Protein AF-A0A973AIA1-F1 (afdb_monomer_lite)

Radius of gyration: 29.58 Å; chains: 1; bounding box: 75×27×71 Å

pLDDT: mean 93.19, std 8.6, range [51.47, 98.19]

Secondary structure (DSSP, 8-state):
-PPP--PPPHHHHHHHHHHHHHHHHHHHHHHHHHHHHHHHHHHHHHHHHHHHHHHHHHHHTHHHHHTT---GGG----GGGGSTT---HHHHHHHHHHHHHHHHTT-

Structure (mmCIF, N/CA/C/O backbone):
data_AF-A0A973AIA1-F1
#
_entry.id   AF-A0A973AIA1-F1
#
loop_
_atom_site.group_PDB
_atom_site.id
_atom_site.type_symbol
_atom_site.label_atom_id
_atom_site.label_alt_id
_atom_site.label_comp_id
_atom_site.label_asym_id
_atom_site.label_entity_id
_atom_site.label_seq_id
_atom_site.pdbx_PDB_ins_code
_atom_site.Cartn_x
_atom_site.Cartn_y
_atom_site.Cartn_z
_atom_site.occupancy
_atom_site.B_iso_or_equiv
_atom_site.auth_seq_id
_atom_site.auth_comp_id
_atom_site.auth_asym_id
_atom_site.auth_atom_id
_atom_site.pdbx_PDB_model_num
ATOM 1 N N . MET A 1 1 ? -55.781 17.532 41.868 1.00 51.47 1 MET A N 1
ATOM 2 C CA . MET A 1 1 ? -55.058 16.652 42.815 1.00 51.47 1 MET A CA 1
ATOM 3 C C . MET A 1 1 ? -53.591 16.602 42.404 1.00 51.47 1 MET A C 1
ATOM 5 O O . MET A 1 1 ? -53.343 16.266 41.250 1.00 51.47 1 MET A O 1
ATOM 9 N N . PRO A 1 2 ? -52.632 16.983 43.263 1.00 60.97 2 PRO A N 1
ATOM 10 C CA . PRO A 1 2 ? -51.215 16.928 42.913 1.00 60.97 2 PRO A CA 1
ATOM 11 C C . PRO A 1 2 ? -50.739 15.467 42.912 1.00 60.97 2 PRO A C 1
ATOM 13 O O . PRO A 1 2 ? -51.000 14.723 43.858 1.00 60.97 2 PRO A O 1
ATOM 16 N N . LYS A 1 3 ? -50.076 15.034 41.834 1.00 68.06 3 LYS A N 1
ATOM 17 C CA . LYS A 1 3 ? -49.464 13.700 41.750 1.00 68.06 3 LYS A CA 1
ATOM 18 C C . LYS A 1 3 ? -48.282 13.645 42.726 1.00 68.06 3 LYS A C 1
ATOM 20 O O . LYS A 1 3 ? -47.407 14.503 42.665 1.00 68.06 3 LYS A O 1
ATOM 25 N N . ARG A 1 4 ? -48.252 12.655 43.626 1.00 65.69 4 ARG A N 1
ATOM 26 C CA . ARG A 1 4 ? -47.088 12.402 44.491 1.00 65.69 4 ARG A CA 1
ATOM 27 C C . ARG A 1 4 ? -45.918 11.953 43.619 1.00 65.69 4 ARG A C 1
ATOM 29 O O . ARG A 1 4 ? -46.016 10.941 42.933 1.00 65.69 4 ARG A O 1
ATOM 36 N N . GLN A 1 5 ? -44.832 12.713 43.646 1.00 68.25 5 GLN A N 1
ATOM 37 C CA . GLN A 1 5 ? -43.576 12.355 43.004 1.00 68.25 5 GLN A CA 1
ATOM 38 C C . GLN A 1 5 ? -42.913 11.260 43.855 1.00 68.25 5 GLN A C 1
ATOM 40 O O . GLN A 1 5 ? -42.514 11.515 44.989 1.00 68.25 5 GLN A O 1
ATOM 45 N N . ALA A 1 6 ? -42.872 10.025 43.353 1.00 68.31 6 ALA A N 1
ATOM 46 C CA . ALA A 1 6 ? -42.081 8.962 43.965 1.00 68.31 6 ALA A CA 1
ATOM 47 C C . ALA A 1 6 ? -40.608 9.228 43.618 1.00 68.31 6 ALA A C 1
ATOM 49 O O . ALA A 1 6 ? -40.255 9.278 42.443 1.00 68.31 6 ALA A O 1
ATOM 50 N N . GLY A 1 7 ? -39.779 9.513 44.624 1.00 69.00 7 GLY A N 1
ATOM 51 C CA . GLY A 1 7 ? -38.341 9.712 44.432 1.00 69.00 7 GLY A CA 1
ATOM 52 C C . GLY A 1 7 ? -37.632 8.406 44.061 1.00 69.00 7 GLY A C 1
ATOM 53 O O . GLY A 1 7 ? -38.093 7.328 44.431 1.00 69.00 7 GLY A O 1
ATOM 54 N N . PHE A 1 8 ? -36.509 8.520 43.351 1.00 67.62 8 PHE A N 1
ATOM 55 C CA . PHE A 1 8 ? -35.649 7.392 42.983 1.00 67.62 8 PHE A CA 1
ATOM 56 C C . PHE A 1 8 ? -35.097 6.680 44.223 1.00 67.62 8 PHE A C 1
ATOM 58 O O . PHE A 1 8 ? -34.675 7.327 45.187 1.00 67.62 8 PHE A O 1
ATOM 65 N N . THR A 1 9 ? -35.056 5.347 44.192 1.00 83.69 9 THR A N 1
ATOM 66 C CA . THR A 1 9 ? -34.387 4.558 45.243 1.00 83.69 9 THR A CA 1
ATOM 67 C C . THR A 1 9 ? -32.889 4.410 44.940 1.00 83.69 9 THR A C 1
ATOM 69 O O . THR A 1 9 ? -32.484 4.422 43.780 1.00 83.69 9 THR A O 1
ATOM 72 N N . LEU A 1 10 ? -32.037 4.224 45.960 1.00 88.75 10 LEU A N 1
ATOM 73 C CA . LEU A 1 10 ? -30.591 3.987 45.766 1.00 88.75 10 LEU A CA 1
ATOM 74 C C . LEU A 1 10 ? -30.326 2.779 44.842 1.00 88.75 10 LEU A C 1
ATOM 76 O O . LEU A 1 10 ? -29.416 2.803 44.018 1.00 88.75 10 LEU A O 1
ATOM 80 N N . ILE A 1 11 ? -31.158 1.740 44.958 1.00 90.75 11 ILE A N 1
ATOM 81 C CA . ILE A 1 11 ? -31.089 0.526 44.135 1.00 90.75 11 ILE A CA 1
ATOM 82 C C . ILE A 1 11 ? -31.332 0.855 42.658 1.00 90.75 11 ILE A C 1
ATOM 84 O O . ILE A 1 11 ? -30.631 0.338 41.796 1.00 90.75 11 ILE A O 1
ATOM 88 N N . GLU A 1 12 ? -32.275 1.746 42.360 1.00 91.44 12 GLU A N 1
ATOM 89 C CA . GLU A 1 12 ? -32.605 2.151 40.991 1.00 91.44 12 GLU A CA 1
ATOM 90 C C . GLU A 1 12 ? -31.423 2.847 40.301 1.00 91.44 12 GLU A C 1
ATOM 92 O O . GLU A 1 12 ? -31.098 2.533 39.156 1.00 91.44 12 GLU A O 1
ATOM 97 N N . VAL A 1 13 ? -30.707 3.712 41.027 1.00 92.81 13 VAL A N 1
ATOM 98 C CA . VAL A 1 13 ? -29.492 4.378 40.526 1.00 92.81 13 VAL A CA 1
ATOM 99 C C . VAL A 1 13 ? -28.355 3.377 40.306 1.00 92.81 13 VAL A C 1
ATOM 101 O O . VAL A 1 13 ? -27.664 3.451 39.291 1.00 92.81 13 VAL A O 1
ATOM 104 N N . LEU A 1 14 ? -28.167 2.417 41.217 1.00 95.06 14 LEU A N 1
ATOM 105 C CA . LEU A 1 14 ? -27.131 1.387 41.087 1.00 95.06 14 LEU A CA 1
ATOM 106 C C . LEU A 1 14 ? -27.387 0.460 39.894 1.00 95.06 14 LEU A C 1
ATOM 108 O O . LEU A 1 14 ? -26.457 0.145 39.152 1.00 95.06 14 LEU A O 1
ATOM 112 N N . VAL A 1 15 ? -28.642 0.062 39.674 1.00 95.25 15 VAL A N 1
ATOM 113 C CA . VAL A 1 15 ? -29.028 -0.745 38.509 1.00 95.25 15 VAL A CA 1
ATOM 114 C C . VAL A 1 15 ? -28.836 0.054 37.218 1.00 95.25 15 VAL A C 1
ATOM 116 O O . VAL A 1 15 ? -28.260 -0.470 36.267 1.00 95.25 15 VAL A O 1
ATOM 119 N N . ALA A 1 16 ? -29.233 1.330 37.184 1.00 95.94 16 ALA A N 1
ATOM 120 C CA . ALA A 1 16 ? -29.000 2.192 36.025 1.00 95.94 16 ALA A CA 1
ATOM 121 C C . ALA A 1 16 ? -27.499 2.355 35.715 1.00 95.94 16 ALA A C 1
ATOM 123 O O . ALA A 1 16 ? -27.091 2.234 34.560 1.00 95.94 16 ALA A O 1
ATOM 124 N N . ALA A 1 17 ? -26.665 2.564 36.739 1.00 95.44 17 ALA A N 1
ATOM 125 C CA . ALA A 1 17 ? -25.215 2.672 36.591 1.00 95.44 17 ALA A CA 1
ATOM 126 C C . ALA A 1 17 ? -24.573 1.362 36.100 1.00 95.44 17 ALA A C 1
ATOM 128 O O . ALA A 1 17 ? -23.657 1.399 35.277 1.00 95.44 17 ALA A O 1
ATOM 129 N N . LEU A 1 18 ? -25.064 0.207 36.561 1.00 96.88 18 LEU A N 1
ATOM 130 C CA . LEU A 1 18 ? -24.617 -1.107 36.097 1.00 96.88 18 LEU A CA 1
ATOM 131 C C . LEU A 1 18 ? -24.953 -1.333 34.617 1.00 96.88 18 LEU A C 1
ATOM 133 O O . LEU A 1 18 ? -24.101 -1.761 33.845 1.00 96.88 18 LEU A O 1
ATOM 137 N N . LEU A 1 19 ? -26.182 -1.027 34.202 1.00 97.31 19 LEU A N 1
ATOM 138 C CA . LEU A 1 19 ? -26.585 -1.172 32.801 1.00 97.31 19 LEU A CA 1
ATOM 139 C C . LEU A 1 19 ? -25.795 -0.223 31.891 1.00 97.31 19 LEU A C 1
ATOM 141 O O . LEU A 1 19 ? -25.345 -0.623 30.816 1.00 97.31 19 LEU A O 1
ATOM 145 N N . LEU A 1 20 ? -25.579 1.016 32.339 1.00 97.50 20 LEU A N 1
ATOM 146 C CA . LEU A 1 20 ? -24.792 2.006 31.611 1.00 97.50 20 LEU A CA 1
ATOM 147 C C . LEU A 1 20 ? -23.329 1.574 31.465 1.00 97.50 20 LEU A C 1
ATOM 149 O O . LEU A 1 20 ? -22.775 1.679 30.373 1.00 97.50 20 LEU A O 1
ATOM 153 N N . SER A 1 21 ? -22.706 1.051 32.524 1.00 97.75 21 SER A N 1
ATOM 154 C CA . SER A 1 21 ? -21.313 0.600 32.457 1.00 97.75 21 SER A CA 1
ATOM 155 C C . SER A 1 21 ? -21.135 -0.568 31.482 1.00 97.75 21 SER A C 1
ATOM 157 O O . SER A 1 21 ? -20.221 -0.530 30.658 1.00 97.75 21 SER A O 1
ATOM 159 N N . ILE A 1 22 ? -22.050 -1.544 31.480 1.00 97.94 22 ILE A N 1
ATOM 160 C CA . ILE A 1 22 ? -22.060 -2.644 30.501 1.00 97.94 22 ILE A CA 1
ATOM 161 C C . ILE A 1 22 ? -22.216 -2.097 29.073 1.00 97.94 22 ILE A C 1
ATOM 163 O O . ILE A 1 22 ? -21.473 -2.493 28.171 1.00 97.94 22 ILE A O 1
ATOM 167 N N . GLY A 1 23 ? -23.138 -1.152 28.867 1.00 97.88 23 GLY A N 1
ATOM 168 C CA . GLY A 1 23 ? -23.351 -0.509 27.568 1.00 97.88 23 GLY A CA 1
ATOM 169 C C . GLY A 1 23 ? -22.107 0.216 27.045 1.00 97.88 23 GLY A C 1
ATOM 170 O O . GLY A 1 23 ? -21.761 0.081 25.871 1.00 97.88 23 GLY A O 1
ATOM 171 N N . LEU A 1 24 ? -21.388 0.932 27.914 1.00 97.88 24 LEU A N 1
ATOM 172 C CA . LEU A 1 24 ? -20.159 1.643 27.549 1.00 97.88 24 LEU A CA 1
ATOM 173 C C . LEU A 1 24 ? -19.017 0.692 27.167 1.00 97.88 24 LEU A C 1
ATOM 175 O O . LEU A 1 24 ? -18.291 0.977 26.214 1.00 97.88 24 LEU A O 1
ATOM 179 N N . VAL A 1 25 ? -18.877 -0.451 27.846 1.00 97.44 25 VAL A N 1
ATOM 180 C CA . VAL A 1 25 ? -17.892 -1.483 27.470 1.0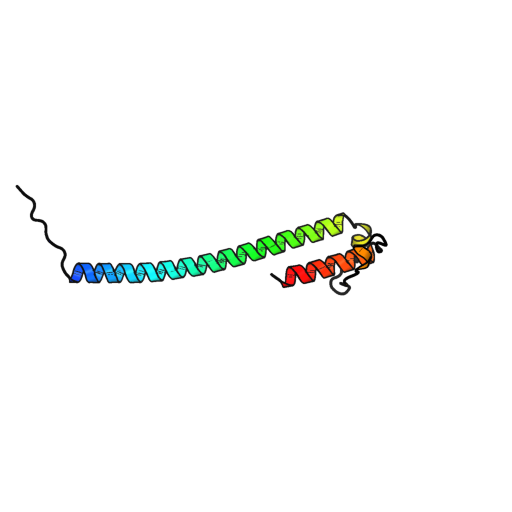0 97.44 25 VAL A CA 1
ATOM 181 C C . VAL A 1 25 ? -18.222 -2.073 26.096 1.00 97.44 25 VAL A C 1
ATOM 183 O O . VAL A 1 25 ? -17.332 -2.212 25.256 1.00 97.44 25 VAL A O 1
ATOM 186 N N . GLY A 1 26 ? -19.503 -2.349 25.826 1.00 97.44 26 GLY A N 1
ATOM 187 C CA . GLY A 1 26 ? -19.954 -2.791 24.504 1.00 97.44 26 GLY A CA 1
ATOM 188 C C . GLY A 1 26 ? -19.638 -1.770 23.403 1.00 97.44 26 GLY A C 1
ATOM 189 O O . GLY A 1 26 ? -19.088 -2.126 22.360 1.00 97.44 26 GLY A O 1
ATOM 190 N N . LEU A 1 27 ? -19.905 -0.486 23.658 1.00 97.94 27 LEU A N 1
ATOM 191 C CA . LEU A 1 27 ? -19.587 0.60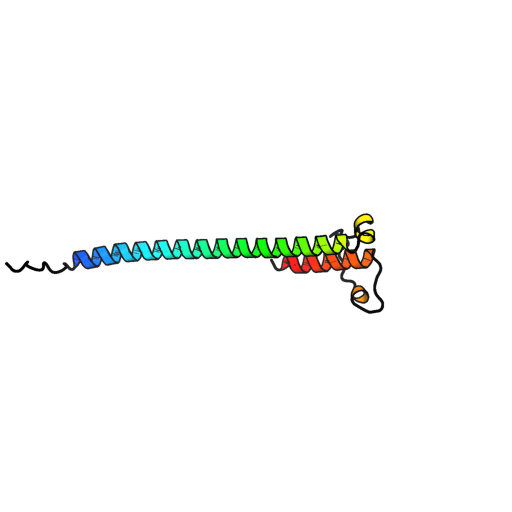6 22.734 1.00 97.94 27 LEU A CA 1
ATOM 192 C C . LEU A 1 27 ? -18.078 0.732 22.481 1.00 97.94 27 LEU A C 1
ATOM 194 O O . LEU A 1 27 ? -17.667 0.945 21.343 1.00 97.94 27 LEU A O 1
ATOM 198 N N . ALA A 1 28 ? -17.244 0.595 23.514 1.00 97.25 28 ALA A N 1
ATOM 199 C CA . ALA A 1 28 ? -15.790 0.618 23.365 1.00 97.25 28 ALA A CA 1
ATOM 200 C C . ALA A 1 28 ? -15.294 -0.519 22.453 1.00 97.25 28 ALA A C 1
ATOM 202 O O . ALA A 1 28 ? -14.464 -0.282 21.574 1.00 97.25 28 ALA A O 1
ATOM 203 N N . GLY A 1 29 ? -15.860 -1.723 22.591 1.00 97.19 29 GLY A N 1
ATOM 204 C CA . GLY A 1 29 ? -15.566 -2.853 21.705 1.00 97.19 29 GLY A CA 1
ATOM 205 C C . GLY A 1 29 ? -15.937 -2.576 20.244 1.00 97.19 29 GLY A C 1
ATOM 206 O O . GLY A 1 29 ? -15.127 -2.802 19.344 1.00 97.19 29 GLY A O 1
ATOM 207 N N . LEU A 1 30 ? -17.127 -2.016 20.002 1.00 97.69 30 LEU A N 1
ATOM 208 C CA . LEU A 1 30 ? -17.567 -1.635 18.654 1.00 97.69 30 LEU A CA 1
ATOM 209 C C . LEU A 1 30 ? -16.692 -0.536 18.042 1.00 97.69 30 LEU A C 1
ATOM 211 O O . LEU A 1 30 ? -16.368 -0.601 16.857 1.00 97.69 30 LEU A O 1
ATOM 215 N N . GLN A 1 31 ? -16.275 0.450 18.839 1.00 97.69 31 GLN A N 1
ATOM 216 C CA . GLN A 1 31 ? -15.354 1.494 18.386 1.00 97.69 31 GLN A CA 1
ATOM 217 C C . GLN A 1 31 ? -13.992 0.912 17.994 1.00 97.69 31 GLN A C 1
ATOM 219 O O . GLN A 1 31 ? -13.486 1.232 16.919 1.00 97.69 31 GLN A O 1
ATOM 224 N N . GLY A 1 32 ? -13.430 0.011 18.806 1.00 97.50 32 GLY A N 1
ATOM 225 C CA . GLY A 1 32 ? -12.182 -0.683 18.478 1.00 97.50 32 GLY A CA 1
ATOM 226 C C . GLY A 1 32 ? -12.284 -1.483 17.176 1.00 97.50 32 GLY A C 1
ATOM 227 O O . GLY A 1 32 ? -11.449 -1.328 16.285 1.00 97.50 32 GLY A O 1
ATOM 228 N N . ALA A 1 33 ? -13.352 -2.268 17.017 1.00 97.56 33 ALA A N 1
ATOM 229 C CA . ALA A 1 33 ? -13.603 -3.025 15.791 1.00 97.56 33 ALA A CA 1
ATOM 230 C C . ALA A 1 33 ? -13.780 -2.111 14.564 1.00 97.56 33 ALA A C 1
ATOM 232 O O . ALA A 1 33 ? -13.254 -2.396 13.488 1.00 97.56 33 ALA A O 1
ATOM 233 N N . SER A 1 34 ? -14.482 -0.986 14.723 1.00 97.75 34 SER A N 1
ATOM 234 C CA . SER A 1 34 ? -14.649 0.017 13.669 1.00 97.75 34 SER A CA 1
ATOM 235 C C . SER A 1 34 ? -13.308 0.612 13.234 1.00 97.75 34 SER A C 1
ATOM 237 O O . SER A 1 34 ? -13.037 0.685 12.037 1.00 97.75 34 SER A O 1
ATOM 239 N N . LEU A 1 35 ? -12.432 0.980 14.173 1.00 97.81 35 LEU A N 1
ATOM 240 C CA . LEU A 1 35 ? -11.096 1.500 13.858 1.00 97.81 35 LEU A CA 1
ATOM 241 C C . LEU A 1 35 ? -10.258 0.482 13.078 1.00 97.81 35 LEU A C 1
ATOM 243 O O . LEU A 1 35 ? -9.667 0.835 12.059 1.00 97.81 35 LEU A O 1
ATOM 247 N N . MET A 1 36 ? -10.259 -0.786 13.498 1.00 97.25 36 MET A N 1
ATOM 248 C CA . MET A 1 36 ? -9.547 -1.851 12.782 1.00 97.25 36 MET A CA 1
ATOM 249 C C . MET A 1 36 ? -10.077 -2.042 11.353 1.00 97.25 36 MET A C 1
ATOM 251 O O . MET A 1 36 ? -9.294 -2.154 10.407 1.00 97.25 36 MET A O 1
ATOM 255 N N . ASN A 1 37 ? -11.400 -2.029 11.175 1.00 97.88 37 ASN A N 1
ATOM 256 C CA . ASN A 1 37 ? -12.023 -2.137 9.855 1.00 97.88 37 ASN A CA 1
ATOM 257 C C . ASN A 1 37 ? -11.699 -0.933 8.961 1.00 97.88 37 ASN A C 1
ATOM 259 O O . ASN A 1 37 ? -11.398 -1.110 7.777 1.00 97.88 37 ASN A O 1
ATOM 263 N N . ASN A 1 38 ? -11.710 0.280 9.518 1.00 97.50 38 ASN A N 1
ATOM 264 C CA . ASN A 1 38 ? -11.327 1.493 8.797 1.00 97.50 38 ASN A CA 1
ATOM 265 C C . ASN A 1 38 ? -9.858 1.446 8.373 1.00 97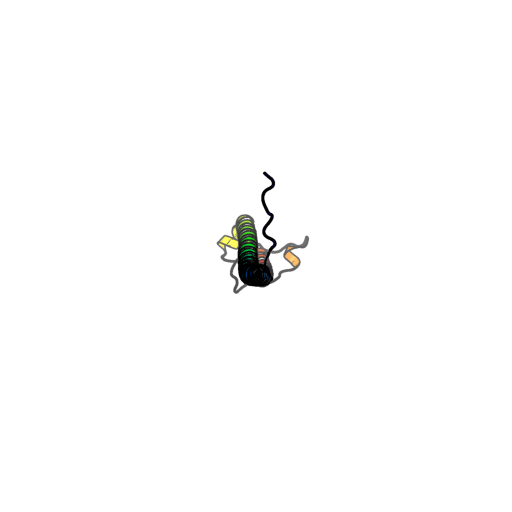.50 38 ASN A C 1
ATOM 267 O O . ASN A 1 38 ? -9.564 1.704 7.210 1.00 97.50 38 ASN A O 1
ATOM 271 N N . GLN A 1 39 ? -8.953 1.039 9.268 1.00 96.94 39 GLN A N 1
ATOM 272 C CA . GLN A 1 39 ? -7.540 0.874 8.938 1.00 96.94 39 GLN A CA 1
ATOM 273 C C . GLN A 1 39 ? -7.361 -0.128 7.795 1.00 96.94 39 GLN A C 1
ATOM 275 O O . GLN A 1 39 ? -6.705 0.181 6.808 1.00 96.94 39 GLN A O 1
ATOM 280 N N . SER A 1 40 ? -7.990 -1.304 7.877 1.00 96.69 40 SER A N 1
ATOM 281 C CA . SER A 1 40 ? -7.908 -2.310 6.812 1.00 96.69 40 SER A CA 1
ATOM 282 C C . SER A 1 40 ? -8.439 -1.790 5.473 1.00 96.69 40 SER A C 1
ATOM 284 O O . SER A 1 40 ? -7.835 -2.034 4.428 1.00 96.69 40 SER A O 1
ATOM 286 N N . SER A 1 41 ? -9.551 -1.054 5.499 1.00 97.31 41 SER A N 1
ATOM 287 C CA . SER A 1 41 ? -10.144 -0.447 4.304 1.00 97.31 41 SER A CA 1
ATOM 288 C C . SER A 1 41 ? -9.227 0.620 3.709 1.00 97.31 41 SER A C 1
ATOM 290 O O . SER A 1 41 ? -9.025 0.646 2.499 1.00 97.31 41 SER A O 1
ATOM 292 N N . PHE A 1 42 ? -8.608 1.446 4.554 1.00 97.06 42 PHE A N 1
ATOM 293 C CA . PHE A 1 42 ? -7.626 2.442 4.143 1.00 97.06 42 PHE A CA 1
ATOM 294 C C . PHE A 1 42 ? -6.416 1.796 3.455 1.00 97.06 42 PHE A C 1
ATOM 296 O O . PHE A 1 42 ? -6.082 2.196 2.342 1.00 97.06 42 PHE A O 1
ATOM 303 N N . MET A 1 43 ? -5.818 0.749 4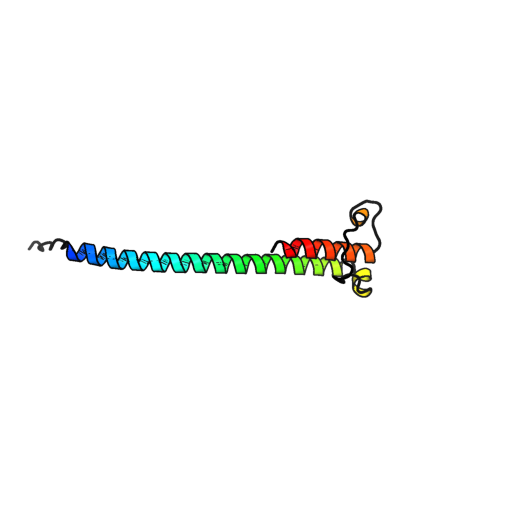.041 1.00 96.75 43 MET A N 1
ATOM 304 C CA . MET A 1 43 ? -4.678 0.052 3.420 1.00 96.75 43 MET A CA 1
ATOM 305 C C . MET A 1 43 ? -5.042 -0.516 2.046 1.00 96.75 43 MET A C 1
ATOM 307 O O . MET A 1 43 ? -4.298 -0.342 1.085 1.00 96.75 43 MET A O 1
ATOM 311 N N . ARG A 1 44 ? -6.219 -1.145 1.917 1.00 96.88 44 ARG A N 1
ATOM 312 C CA . ARG A 1 44 ? -6.692 -1.671 0.625 1.00 96.88 44 ARG A CA 1
ATOM 313 C C . ARG A 1 44 ? -6.863 -0.566 -0.410 1.00 96.88 44 ARG A C 1
ATOM 315 O O . ARG A 1 44 ? -6.455 -0.758 -1.552 1.00 96.88 44 ARG A O 1
ATOM 322 N N . SER A 1 45 ? -7.429 0.576 -0.027 1.00 97.62 45 SER A N 1
ATOM 323 C CA . SER A 1 45 ? -7.567 1.728 -0.923 1.00 97.62 45 SER A CA 1
ATOM 324 C C . SER A 1 45 ? -6.205 2.240 -1.397 1.00 97.62 45 SER A C 1
ATOM 326 O O . SER A 1 45 ? -6.030 2.463 -2.593 1.00 97.62 45 SER A O 1
ATOM 328 N N . GLN A 1 46 ? -5.221 2.346 -0.497 1.00 97.75 46 GLN A N 1
ATOM 329 C CA . GLN A 1 46 ? -3.864 2.780 -0.842 1.00 97.75 46 GLN A CA 1
ATOM 330 C C . GLN A 1 46 ? -3.162 1.796 -1.788 1.00 97.75 46 GLN A C 1
ATOM 332 O O . GLN A 1 46 ? -2.639 2.208 -2.821 1.00 97.75 46 GLN A O 1
ATOM 337 N N . VAL A 1 47 ? -3.206 0.493 -1.495 1.00 97.25 47 VAL A N 1
ATOM 338 C CA . VAL A 1 47 ? -2.618 -0.543 -2.365 1.00 97.25 47 VAL A CA 1
ATOM 339 C C . VAL A 1 47 ? -3.304 -0.574 -3.734 1.00 97.25 47 VAL A C 1
ATOM 341 O O . VAL A 1 47 ? -2.636 -0.709 -4.756 1.00 97.25 47 VAL A O 1
ATOM 344 N N . THR A 1 48 ? -4.626 -0.386 -3.780 1.00 97.75 48 THR A N 1
ATOM 345 C CA . THR A 1 48 ? -5.376 -0.304 -5.043 1.00 97.75 48 THR A CA 1
ATOM 346 C C . THR A 1 48 ? -4.928 0.902 -5.871 1.00 97.75 48 THR A C 1
ATOM 348 O O . THR A 1 48 ? -4.699 0.768 -7.071 1.00 97.75 48 THR A O 1
ATOM 351 N N . ALA A 1 49 ? -4.749 2.066 -5.242 1.00 97.88 49 ALA A N 1
ATOM 352 C CA . ALA A 1 49 ? -4.240 3.256 -5.919 1.00 97.88 49 ALA A CA 1
ATOM 353 C C . ALA A 1 49 ? -2.821 3.037 -6.479 1.00 97.88 49 ALA A C 1
ATOM 355 O O . ALA A 1 49 ? -2.570 3.367 -7.636 1.00 97.88 49 ALA A O 1
ATOM 356 N N . LEU A 1 50 ? -1.922 2.410 -5.710 1.00 97.81 50 LEU A N 1
ATOM 357 C CA . LEU A 1 50 ? -0.575 2.054 -6.175 1.00 97.81 50 LEU A CA 1
ATOM 358 C C . LEU A 1 50 ? -0.599 1.054 -7.340 1.00 97.81 50 LEU A C 1
ATOM 360 O O . LEU A 1 50 ? 0.223 1.144 -8.249 1.00 97.81 50 LEU A O 1
ATOM 364 N N . ALA A 1 51 ? -1.524 0.092 -7.335 1.00 97.31 51 ALA A N 1
ATOM 365 C CA . ALA A 1 51 ? -1.679 -0.853 -8.438 1.00 97.31 51 ALA A CA 1
ATOM 366 C C . ALA A 1 51 ? -2.126 -0.157 -9.735 1.00 97.31 51 ALA A C 1
ATOM 368 O O . ALA A 1 51 ? -1.618 -0.482 -10.809 1.00 97.31 51 ALA A O 1
ATOM 369 N N . TYR A 1 52 ? -3.040 0.817 -9.643 1.00 98.19 52 TYR A N 1
ATOM 370 C CA . TYR A 1 52 ? -3.428 1.634 -10.794 1.00 98.19 52 TYR A CA 1
ATOM 371 C C . TYR A 1 52 ? -2.273 2.505 -11.304 1.00 98.19 52 TYR A C 1
ATOM 373 O O . TYR A 1 52 ? -2.055 2.527 -12.512 1.00 98.19 52 TYR A O 1
ATOM 381 N N . ASP A 1 53 ? -1.492 3.130 -10.414 1.00 97.50 53 ASP A N 1
ATOM 382 C CA . ASP A 1 53 ? -0.296 3.900 -10.796 1.00 97.50 53 ASP A CA 1
ATOM 383 C C . ASP A 1 53 ? 0.688 3.045 -11.608 1.00 97.50 53 ASP A C 1
ATOM 385 O O . ASP A 1 53 ? 1.077 3.418 -12.715 1.00 97.50 53 ASP A O 1
ATOM 389 N N . LEU A 1 54 ? 1.027 1.844 -11.122 1.00 97.19 54 LEU A N 1
ATOM 390 C CA . LEU A 1 54 ? 1.913 0.937 -11.854 1.00 97.19 54 LEU A CA 1
ATOM 391 C C . LEU A 1 54 ? 1.310 0.504 -13.198 1.00 97.19 54 LEU A C 1
ATOM 393 O O . LEU A 1 54 ? 2.021 0.442 -14.201 1.00 97.19 54 LEU A O 1
ATOM 397 N N . ALA A 1 55 ? 0.006 0.224 -13.246 1.00 97.44 55 ALA A N 1
ATOM 398 C CA . ALA A 1 55 ? -0.668 -0.129 -14.492 1.00 97.44 55 ALA A CA 1
ATOM 399 C C . ALA A 1 55 ? -0.611 1.003 -15.528 1.00 97.44 55 ALA A C 1
ATOM 401 O O . ALA A 1 55 ? -0.415 0.738 -16.715 1.00 97.44 55 ALA A O 1
ATOM 402 N N . ASP A 1 56 ? -0.738 2.254 -15.096 1.00 97.88 56 ASP A N 1
ATOM 403 C CA . ASP A 1 56 ? -0.634 3.413 -15.979 1.00 97.88 56 ASP A CA 1
ATOM 404 C C . ASP A 1 56 ? 0.803 3.650 -16.456 1.00 97.88 56 ASP A C 1
ATOM 406 O O . ASP A 1 56 ? 1.008 3.951 -17.634 1.00 97.88 56 ASP A O 1
ATOM 410 N N . ARG A 1 57 ? 1.809 3.396 -15.612 1.00 96.50 57 ARG A N 1
ATOM 411 C CA . ARG A 1 57 ? 3.222 3.378 -16.033 1.00 96.50 57 ARG A CA 1
ATOM 412 C C . ARG A 1 57 ? 3.511 2.285 -17.063 1.00 96.50 57 ARG A C 1
ATOM 414 O O . ARG A 1 57 ? 4.160 2.540 -18.072 1.00 96.50 57 ARG A O 1
ATOM 421 N N . MET A 1 58 ? 2.960 1.084 -16.885 1.00 97.31 58 MET A N 1
ATOM 422 C CA . MET A 1 58 ? 3.075 0.019 -17.891 1.00 97.31 58 MET A CA 1
ATOM 423 C C . MET A 1 58 ? 2.431 0.417 -19.226 1.00 97.31 58 MET A C 1
ATOM 425 O O . MET A 1 58 ? 2.968 0.112 -20.291 1.00 97.31 58 MET A O 1
ATOM 429 N N . ARG A 1 59 ? 1.293 1.126 -19.191 1.00 97.00 59 ARG A N 1
ATOM 430 C CA . ARG A 1 59 ? 0.627 1.643 -20.400 1.00 97.00 59 ARG A CA 1
ATOM 431 C C . ARG A 1 59 ? 1.413 2.762 -21.076 1.00 97.00 59 ARG A C 1
ATOM 433 O O . ARG A 1 59 ? 1.365 2.856 -22.299 1.00 97.00 59 ARG A O 1
ATOM 440 N N . SER A 1 60 ? 2.120 3.603 -20.323 1.00 97.12 60 SER A N 1
ATOM 441 C CA . SER A 1 60 ? 2.981 4.639 -20.905 1.00 97.12 60 SER A CA 1
ATOM 442 C C . SER A 1 60 ? 4.280 4.057 -21.478 1.00 97.12 60 SER A C 1
ATOM 444 O O . SER A 1 60 ? 4.805 4.574 -22.465 1.00 97.12 60 SER A O 1
ATOM 446 N N . ASN A 1 61 ? 4.747 2.927 -20.939 1.00 97.00 61 ASN A N 1
ATOM 447 C CA . ASN A 1 61 ? 5.928 2.195 -21.385 1.00 97.00 61 ASN A CA 1
ATOM 448 C C . ASN A 1 61 ? 5.580 0.816 -21.981 1.00 97.00 61 ASN A C 1
ATOM 450 O O . ASN A 1 61 ? 6.062 -0.235 -21.544 1.00 97.00 61 ASN A O 1
ATOM 454 N N . VAL A 1 62 ? 4.771 0.822 -23.045 1.00 97.69 62 VAL A N 1
ATOM 455 C CA . VAL A 1 62 ? 4.407 -0.395 -23.796 1.00 97.69 62 VAL A CA 1
ATOM 456 C C . VAL A 1 62 ? 5.627 -1.224 -24.241 1.00 97.69 62 VAL A C 1
ATOM 458 O O . VAL A 1 62 ? 5.570 -2.448 -24.115 1.00 97.69 62 VAL A O 1
ATOM 461 N N . PRO A 1 63 ? 6.746 -0.639 -24.727 1.00 97.00 63 PRO A N 1
ATOM 462 C CA . PRO A 1 63 ? 7.918 -1.431 -25.103 1.00 97.00 63 PRO A CA 1
ATOM 463 C C . PRO A 1 63 ? 8.525 -2.209 -23.927 1.00 97.00 63 PRO A C 1
ATOM 465 O O . PRO A 1 63 ? 8.879 -3.374 -24.098 1.00 97.00 63 PRO A O 1
ATOM 468 N N . GLY A 1 64 ? 8.613 -1.601 -22.738 1.00 95.62 64 GLY A N 1
ATOM 469 C CA . GLY A 1 64 ? 9.079 -2.278 -21.526 1.00 95.62 64 GLY A CA 1
ATOM 470 C C . GLY A 1 64 ? 8.116 -3.375 -21.064 1.00 95.62 64 GLY A C 1
ATOM 471 O O . GLY A 1 64 ? 8.553 -4.475 -20.727 1.00 95.62 64 GLY A O 1
ATOM 472 N N . ALA A 1 65 ? 6.806 -3.117 -21.126 1.00 95.38 65 ALA A N 1
ATOM 473 C CA . ALA A 1 65 ? 5.778 -4.106 -20.802 1.00 95.38 65 ALA A CA 1
ATOM 474 C C . ALA A 1 65 ? 5.837 -5.331 -21.731 1.00 95.38 65 ALA A C 1
ATOM 476 O O . ALA A 1 65 ? 5.891 -6.463 -21.257 1.00 95.38 65 ALA A O 1
ATOM 477 N N . ASN A 1 66 ? 5.928 -5.116 -23.047 1.00 96.12 66 ASN A N 1
ATOM 478 C CA . ASN A 1 66 ? 6.037 -6.195 -24.034 1.00 96.12 66 ASN A CA 1
ATOM 479 C C . ASN A 1 66 ? 7.338 -7.003 -23.902 1.00 96.12 66 ASN A C 1
ATOM 481 O O . ASN A 1 66 ? 7.380 -8.170 -24.286 1.00 96.12 66 ASN A O 1
ATOM 485 N N . ALA A 1 67 ? 8.393 -6.394 -23.358 1.00 94.88 67 ALA A N 1
ATOM 486 C CA . ALA A 1 67 ? 9.660 -7.058 -23.068 1.00 94.88 67 ALA A CA 1
ATOM 487 C C . ALA A 1 67 ? 9.660 -7.829 -21.732 1.00 94.88 67 ALA A C 1
ATOM 489 O O . ALA A 1 67 ? 10.705 -8.345 -21.343 1.00 94.88 67 ALA A O 1
ATOM 490 N N . ASN A 1 68 ? 8.525 -7.907 -21.023 1.00 94.50 68 ASN A N 1
ATOM 491 C CA . ASN A 1 68 ? 8.417 -8.463 -19.667 1.00 94.50 68 ASN A CA 1
ATOM 492 C C . ASN A 1 68 ? 9.377 -7.796 -18.661 1.00 94.50 68 ASN A C 1
ATOM 494 O O . ASN A 1 68 ? 9.859 -8.436 -17.732 1.00 94.50 68 ASN A O 1
ATOM 498 N N . ALA A 1 69 ? 9.670 -6.503 -18.836 1.00 95.56 69 ALA A N 1
ATOM 499 C CA . ALA A 1 69 ? 10.630 -5.785 -17.995 1.00 95.56 69 ALA A CA 1
ATOM 500 C C . ALA A 1 69 ? 10.054 -5.326 -16.638 1.00 95.56 69 ALA A C 1
ATOM 502 O O . ALA A 1 69 ? 10.805 -4.875 -15.779 1.00 95.56 69 ALA A O 1
ATOM 503 N N . TYR A 1 70 ? 8.741 -5.468 -16.429 1.00 96.19 70 TYR A N 1
ATOM 504 C CA . TYR A 1 70 ? 8.062 -5.258 -15.141 1.00 96.19 70 TYR A CA 1
ATOM 505 C C . TYR A 1 70 ? 8.092 -6.535 -14.274 1.00 96.19 70 TYR A C 1
ATOM 507 O O . TYR A 1 70 ? 7.088 -6.923 -13.680 1.00 96.19 70 TYR A O 1
ATOM 515 N N . ASP A 1 71 ? 9.238 -7.217 -14.235 1.00 95.31 71 ASP A N 1
ATOM 516 C CA . ASP A 1 71 ? 9.457 -8.414 -13.420 1.00 95.31 71 ASP A CA 1
ATOM 517 C C . ASP A 1 71 ? 10.004 -8.015 -12.036 1.00 95.31 71 ASP A C 1
ATOM 519 O O . ASP A 1 71 ? 11.108 -7.454 -11.967 1.00 95.31 71 ASP A O 1
ATOM 523 N N . PRO A 1 72 ? 9.298 -8.331 -10.929 1.00 92.94 72 PRO A N 1
ATOM 524 C CA . PRO A 1 72 ? 9.776 -8.085 -9.571 1.00 92.94 72 PRO A CA 1
ATOM 525 C C . PRO A 1 72 ? 11.169 -8.659 -9.281 1.00 92.94 72 PRO A C 1
ATOM 527 O O . PRO A 1 72 ? 11.893 -8.089 -8.467 1.00 92.94 72 PRO A O 1
ATOM 530 N N . ALA A 1 73 ? 11.575 -9.747 -9.945 1.00 93.81 73 ALA A N 1
ATOM 531 C CA . ALA A 1 73 ? 12.896 -10.352 -9.773 1.00 93.81 73 ALA A CA 1
ATOM 532 C C . ALA A 1 73 ? 14.038 -9.495 -10.345 1.00 93.81 73 ALA A C 1
ATOM 534 O O . ALA A 1 73 ? 15.192 -9.662 -9.953 1.00 93.81 73 ALA A O 1
ATOM 535 N N . THR A 1 74 ? 13.728 -8.570 -11.257 1.00 93.38 74 THR A N 1
ATOM 536 C CA . THR A 1 74 ? 14.702 -7.665 -11.891 1.00 93.38 74 THR A CA 1
ATOM 537 C C . THR A 1 74 ? 14.562 -6.215 -11.428 1.00 93.38 74 THR A C 1
ATOM 539 O O . THR A 1 74 ? 15.200 -5.323 -11.986 1.00 93.38 74 THR A O 1
ATOM 542 N N . ALA A 1 75 ? 13.739 -5.980 -10.401 1.00 95.00 75 ALA A N 1
ATOM 543 C CA . ALA A 1 75 ? 13.504 -4.669 -9.820 1.00 95.00 75 ALA A CA 1
ATOM 544 C C . ALA A 1 75 ? 14.821 -4.018 -9.375 1.00 95.00 75 ALA A C 1
ATOM 546 O O . ALA A 1 75 ? 15.533 -4.540 -8.516 1.00 95.00 75 ALA A O 1
ATOM 547 N N . ALA A 1 76 ? 15.136 -2.857 -9.944 1.00 94.81 76 ALA A N 1
ATOM 548 C CA . ALA A 1 76 ? 16.344 -2.112 -9.624 1.00 94.81 76 ALA A CA 1
ATOM 549 C C . ALA A 1 76 ? 16.091 -0.610 -9.740 1.00 94.81 76 ALA A C 1
ATOM 551 O O . ALA A 1 76 ? 15.538 -0.144 -10.731 1.00 94.81 76 ALA A O 1
ATOM 552 N N . VAL A 1 77 ? 16.538 0.164 -8.749 1.00 93.75 77 VAL A N 1
ATOM 553 C CA . VAL A 1 77 ? 16.472 1.630 -8.816 1.00 93.75 77 VAL A CA 1
ATOM 554 C C . VAL A 1 77 ? 17.524 2.130 -9.803 1.00 93.75 77 VAL A C 1
ATOM 556 O O . VAL A 1 77 ? 18.722 1.922 -9.605 1.00 93.75 77 VAL A O 1
ATOM 559 N N . VAL A 1 78 ? 17.082 2.829 -10.848 1.00 92.50 78 VAL A N 1
ATOM 560 C CA . VAL A 1 78 ? 17.950 3.387 -11.890 1.00 92.50 78 VAL A CA 1
ATOM 561 C C . VAL A 1 78 ? 17.836 4.908 -11.857 1.00 92.50 78 VAL A C 1
ATOM 563 O O . VAL A 1 78 ? 16.961 5.507 -12.479 1.00 92.50 78 VAL A O 1
ATOM 566 N N . SER A 1 79 ? 18.750 5.560 -11.135 1.00 88.69 79 SER A N 1
ATOM 567 C CA . SER A 1 79 ? 18.724 7.015 -10.907 1.00 88.69 79 SER A CA 1
ATOM 568 C C . SER A 1 79 ? 18.719 7.841 -12.199 1.00 88.69 79 SER A C 1
ATOM 570 O O . SER A 1 79 ? 18.062 8.881 -12.258 1.00 88.69 79 SER A O 1
ATOM 572 N N . ALA A 1 80 ? 19.388 7.358 -13.251 1.00 91.06 80 ALA A N 1
ATOM 573 C CA . ALA A 1 80 ? 19.449 8.022 -14.552 1.00 91.06 80 ALA A CA 1
ATOM 574 C C . ALA A 1 80 ? 18.063 8.219 -15.199 1.00 91.06 80 ALA A C 1
ATOM 576 O O . ALA A 1 80 ? 17.860 9.231 -15.872 1.00 91.06 80 ALA A O 1
ATOM 577 N N . CYS A 1 81 ? 17.086 7.340 -14.917 1.00 92.19 81 CYS A N 1
ATOM 578 C CA . CYS A 1 81 ? 15.724 7.417 -15.463 1.00 92.19 81 CYS A CA 1
ATOM 579 C C . CYS A 1 81 ? 14.979 8.710 -15.096 1.00 92.19 81 CYS A C 1
ATOM 581 O O . CYS A 1 81 ? 14.052 9.098 -15.800 1.00 92.19 81 CYS A O 1
ATOM 583 N N . LYS A 1 82 ? 15.378 9.386 -14.011 1.00 88.25 82 LYS A N 1
ATOM 584 C CA . LYS A 1 82 ? 14.766 10.639 -13.530 1.00 88.25 82 LYS A CA 1
ATOM 585 C C . LYS A 1 82 ? 15.558 11.889 -13.902 1.00 88.25 82 LYS A C 1
ATOM 587 O O . LYS A 1 82 ? 15.276 12.976 -13.407 1.00 88.25 82 LYS A O 1
ATOM 592 N N . THR A 1 83 ? 16.585 11.737 -14.729 1.00 92.44 83 THR A N 1
ATOM 593 C CA . THR A 1 83 ? 17.466 12.830 -15.148 1.00 92.44 83 THR A CA 1
ATOM 594 C C . THR A 1 83 ? 17.339 13.074 -16.644 1.00 92.44 83 THR A C 1
ATOM 596 O O . THR A 1 83 ? 16.805 12.244 -17.374 1.00 92.44 83 THR A O 1
ATOM 599 N N . THR A 1 84 ? 17.893 14.185 -17.128 1.00 90.44 84 THR A N 1
ATOM 600 C CA . THR A 1 84 ? 17.911 14.527 -18.559 1.00 90.44 84 THR A CA 1
ATOM 601 C C . THR A 1 84 ? 18.650 13.497 -19.418 1.00 90.44 84 THR A C 1
ATOM 603 O O . THR A 1 84 ? 18.361 13.383 -20.603 1.00 90.44 84 THR A O 1
ATOM 606 N N . ALA A 1 85 ? 19.586 12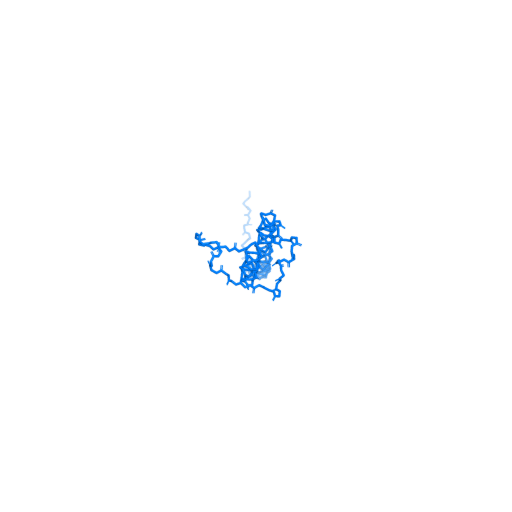.735 -18.837 1.00 89.88 85 ALA A N 1
ATOM 607 C CA . ALA A 1 85 ? 20.260 11.643 -19.540 1.00 89.88 85 ALA A CA 1
ATOM 608 C C . ALA A 1 85 ? 19.292 10.501 -19.905 1.00 89.88 85 ALA A C 1
ATOM 610 O O . ALA A 1 85 ? 19.515 9.803 -20.892 1.00 89.88 85 ALA A O 1
ATOM 611 N N . GLY A 1 86 ? 18.210 10.343 -19.134 1.00 92.19 86 GLY A N 1
ATOM 612 C CA . GLY A 1 86 ? 17.211 9.302 -19.320 1.00 92.19 86 GLY A CA 1
ATOM 613 C C . GLY A 1 86 ? 17.755 7.893 -19.082 1.00 92.19 86 GLY A C 1
ATOM 614 O O . GLY A 1 86 ? 18.858 7.682 -18.577 1.00 92.19 86 GLY A O 1
ATOM 615 N N . CYS A 1 87 ? 16.943 6.904 -19.436 1.00 95.06 87 CYS A N 1
ATOM 616 C CA . CYS A 1 87 ? 17.310 5.495 -19.406 1.00 95.06 87 CYS A CA 1
ATOM 617 C C . CYS A 1 87 ? 16.543 4.733 -20.493 1.00 95.06 87 CYS A C 1
ATOM 619 O O . CYS A 1 87 ? 15.662 5.288 -21.153 1.00 95.06 87 CYS A O 1
ATOM 621 N N . THR A 1 88 ? 16.882 3.463 -20.706 1.00 95.94 88 THR A N 1
ATOM 622 C CA . THR A 1 88 ? 16.138 2.626 -21.654 1.00 95.94 88 THR A CA 1
ATOM 623 C C . THR A 1 88 ? 14.749 2.276 -21.116 1.00 95.94 88 THR A C 1
ATOM 625 O O . THR A 1 88 ? 14.521 2.259 -19.909 1.00 95.94 88 THR A O 1
ATOM 628 N N . GLN A 1 89 ? 13.825 1.907 -22.006 1.00 95.38 89 GLN A N 1
ATOM 629 C CA . GLN A 1 89 ? 12.480 1.457 -21.618 1.00 95.38 89 GLN A CA 1
ATOM 630 C C . GLN A 1 89 ? 12.502 0.243 -20.671 1.00 95.38 89 GLN A C 1
ATOM 632 O O . GLN A 1 89 ? 11.640 0.118 -19.804 1.00 95.38 89 GLN A O 1
ATOM 637 N N . GLN A 1 90 ? 13.508 -0.631 -20.789 1.00 95.56 90 GLN A N 1
ATOM 638 C CA . GLN A 1 90 ? 13.699 -1.754 -19.869 1.00 95.56 90 GLN A CA 1
ATOM 639 C C . GLN A 1 90 ? 14.153 -1.277 -18.483 1.00 95.56 90 GLN A C 1
ATOM 641 O O . GLN A 1 90 ? 13.603 -1.710 -17.476 1.00 95.56 90 GLN A O 1
ATOM 646 N N . GLN A 1 91 ? 15.112 -0.349 -18.429 1.00 95.94 91 GLN A N 1
ATOM 647 C CA . GLN A 1 91 ? 15.578 0.243 -17.172 1.00 95.94 91 GLN A CA 1
ATOM 648 C C . GLN A 1 91 ? 14.477 1.046 -16.471 1.00 95.94 91 GLN A C 1
ATOM 650 O O . GLN A 1 91 ? 14.378 1.006 -15.248 1.00 95.94 91 GLN A O 1
ATOM 655 N N . MET A 1 92 ? 13.625 1.736 -17.235 1.00 96.38 92 MET A N 1
ATOM 656 C CA . MET A 1 92 ? 12.475 2.460 -16.694 1.00 96.38 92 MET A CA 1
ATOM 657 C C . MET A 1 92 ? 11.485 1.505 -16.026 1.00 96.38 92 MET A C 1
ATOM 659 O O . MET A 1 92 ? 11.097 1.743 -14.889 1.00 96.38 92 MET A O 1
ATOM 663 N N . ALA A 1 93 ? 11.158 0.384 -16.675 1.00 97.06 93 ALA A N 1
ATOM 664 C CA . ALA A 1 93 ? 10.278 -0.633 -16.103 1.00 97.06 93 ALA A CA 1
ATOM 665 C C . ALA A 1 93 ? 10.851 -1.264 -14.819 1.00 97.06 93 ALA A C 1
ATOM 667 O O . ALA A 1 93 ? 10.132 -1.418 -13.833 1.00 97.06 93 ALA A O 1
ATOM 668 N N . GLN A 1 94 ? 12.157 -1.562 -14.801 1.00 96.12 94 GLN A N 1
ATOM 669 C CA . GLN A 1 94 ? 12.863 -2.075 -13.618 1.00 96.12 94 GLN A CA 1
ATOM 670 C C . GLN A 1 94 ? 12.866 -1.071 -12.459 1.00 96.12 94 GLN A C 1
ATOM 672 O O . GLN A 1 94 ? 12.727 -1.463 -11.297 1.00 96.12 94 GLN A O 1
ATOM 677 N N . ASN A 1 95 ? 12.993 0.220 -12.775 1.00 96.69 95 ASN A N 1
ATOM 678 C CA . ASN A 1 95 ? 12.906 1.298 -11.799 1.00 96.69 95 ASN A CA 1
ATOM 679 C C . ASN A 1 95 ? 11.480 1.464 -11.258 1.00 96.69 95 ASN A C 1
ATOM 681 O O . ASN A 1 95 ? 11.298 1.555 -10.047 1.00 96.69 95 ASN A O 1
ATOM 685 N N . ASP A 1 96 ? 10.473 1.457 -12.131 1.00 96.44 96 ASP A N 1
ATOM 686 C CA . ASP A 1 96 ? 9.063 1.569 -11.747 1.00 96.44 96 ASP A CA 1
ATOM 687 C C . ASP A 1 96 ? 8.640 0.448 -10.792 1.00 96.44 96 ASP A C 1
ATOM 689 O O . ASP A 1 96 ? 8.030 0.717 -9.757 1.00 96.44 96 ASP A O 1
ATOM 693 N N . ILE A 1 97 ? 8.992 -0.808 -11.096 1.00 96.38 97 ILE A N 1
ATOM 694 C CA . ILE A 1 97 ? 8.645 -1.940 -10.228 1.00 96.38 97 ILE A CA 1
ATOM 695 C C . ILE A 1 97 ? 9.420 -1.900 -8.899 1.00 96.38 97 ILE A C 1
ATOM 697 O O . ILE A 1 97 ? 8.875 -2.277 -7.864 1.00 96.38 97 ILE A O 1
ATOM 701 N N . ALA A 1 98 ? 10.657 -1.385 -8.883 1.00 96.12 98 ALA A N 1
ATOM 702 C CA . ALA A 1 98 ? 11.413 -1.181 -7.646 1.00 96.12 98 ALA A CA 1
ATOM 703 C C . ALA A 1 98 ? 10.769 -0.119 -6.743 1.00 96.12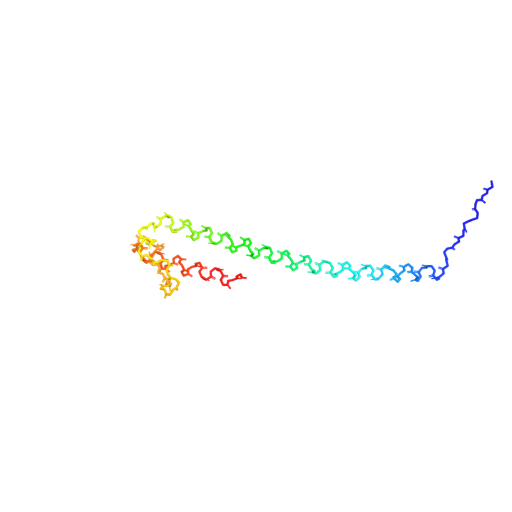 98 ALA A C 1
ATOM 705 O O . ALA A 1 98 ? 10.635 -0.331 -5.536 1.00 96.12 98 ALA A O 1
ATOM 706 N N . GLU A 1 99 ? 10.333 0.999 -7.324 1.00 95.19 99 GLU A N 1
ATOM 707 C CA . GLU A 1 99 ? 9.608 2.053 -6.609 1.00 95.19 99 GLU A CA 1
ATOM 708 C C . GLU A 1 99 ? 8.267 1.558 -6.079 1.00 95.19 99 GLU A C 1
ATOM 710 O O . GLU A 1 99 ? 7.931 1.807 -4.920 1.00 95.19 99 GLU A O 1
ATOM 715 N N . TRP A 1 100 ? 7.521 0.825 -6.904 1.00 95.94 100 TRP A N 1
ATOM 716 C CA . TRP A 1 100 ? 6.237 0.263 -6.513 1.00 95.94 100 TRP A CA 1
ATOM 717 C C . TRP A 1 100 ? 6.380 -0.752 -5.373 1.00 95.94 100 TRP A C 1
ATOM 719 O O . TRP A 1 100 ? 5.638 -0.669 -4.396 1.00 95.94 100 TRP A O 1
ATOM 729 N N . ASN A 1 101 ? 7.373 -1.647 -5.436 1.00 95.06 101 ASN A N 1
ATOM 730 C CA . ASN A 1 101 ? 7.660 -2.606 -4.365 1.00 95.06 101 ASN A CA 1
ATOM 731 C C . ASN A 1 101 ? 7.995 -1.900 -3.043 1.00 95.06 101 ASN A C 1
ATOM 733 O O . ASN A 1 101 ? 7.488 -2.279 -1.986 1.00 95.06 101 ASN A O 1
ATOM 737 N N . ALA A 1 102 ? 8.817 -0.847 -3.099 1.00 95.06 102 ALA A N 1
ATOM 738 C CA . ALA A 1 102 ? 9.141 -0.049 -1.922 1.00 95.06 102 ALA A CA 1
ATOM 739 C C . ALA A 1 102 ? 7.889 0.636 -1.344 1.00 95.06 102 ALA A C 1
ATOM 741 O O . ALA A 1 102 ? 7.660 0.579 -0.134 1.00 95.06 102 ALA A O 1
ATOM 742 N N . ALA A 1 103 ? 7.042 1.217 -2.198 1.00 95.12 103 ALA A N 1
ATOM 743 C CA . ALA A 1 103 ? 5.812 1.882 -1.778 1.00 95.12 103 ALA A CA 1
ATOM 744 C C . ALA A 1 103 ? 4.801 0.906 -1.156 1.00 95.12 103 ALA A C 1
ATOM 746 O O . ALA A 1 103 ? 4.279 1.176 -0.076 1.00 95.12 103 ALA A O 1
ATOM 747 N N . VAL A 1 104 ? 4.560 -0.247 -1.789 1.00 95.25 104 VAL A N 1
ATOM 748 C CA . VAL A 1 104 ? 3.636 -1.272 -1.280 1.00 95.25 104 VAL A CA 1
ATOM 749 C C . VAL A 1 104 ? 4.100 -1.843 0.053 1.00 95.25 104 VAL A C 1
ATOM 751 O O . VAL A 1 104 ? 3.263 -2.051 0.915 1.00 95.25 104 VAL A O 1
ATOM 754 N N . SER A 1 105 ? 5.406 -2.027 0.276 1.00 93.12 105 SER A N 1
ATOM 755 C CA . SER A 1 105 ? 5.922 -2.567 1.548 1.00 93.12 105 SER A CA 1
ATOM 756 C C . SER A 1 105 ? 5.678 -1.674 2.774 1.00 93.12 105 SER A C 1
ATOM 758 O O . SER A 1 105 ? 5.848 -2.116 3.908 1.00 93.12 105 SER A O 1
ATOM 760 N N . THR A 1 106 ? 5.288 -0.415 2.550 1.00 91.25 106 THR A N 1
ATOM 761 C CA . THR A 1 106 ? 4.921 0.525 3.619 1.00 91.25 106 THR A CA 1
ATOM 762 C C . THR A 1 106 ? 3.482 0.304 4.104 1.00 91.25 106 THR A C 1
ATOM 764 O O . THR A 1 106 ? 3.110 0.816 5.163 1.00 91.25 106 THR A O 1
ATOM 767 N N . TYR A 1 107 ? 2.681 -0.450 3.340 1.00 87.31 107 TYR A N 1
ATOM 768 C CA . TYR A 1 107 ? 1.276 -0.741 3.608 1.00 87.31 107 TYR A CA 1
ATOM 769 C C . TYR A 1 107 ? 1.043 -2.223 3.952 1.00 87.31 107 TYR A C 1
ATOM 771 O O . TYR A 1 107 ? 0.199 -2.497 4.836 1.00 87.31 107 TYR A O 1
#

Sequence (107 aa):
MPKRQAGFTLIEVLVAALLLSIGLVGLAGLQGASLMNNQSSFMRSQVTALAYDLADRMRSNVPGANANAYDPATAAVVSACKTTAGCTQQQMAQNDIAEWNAAVSTY

Foldseek 3Di:
DDDDDDDDDPVNVVVVVVVVVVVVVVVVVVVVVVVVVVVVVVLVVQLVVLVVVLVVLCVVLVVLVVVVLLDLVLQDQDPQCPDPNHDDSSNSSSNSNNVSVVSNVVD